Protein AF-A0A0T5ZUR2-F1 (afdb_monomer_lite)

Foldseek 3Di:
DDPPPPPPPPDDDDDDDPDPDDPPPPPDDDDDDPCRVVVVVVVVVVVVVVVVCVVVVPDDDDDPDDPDDDDDDDDDPVVVVVVVVCVVCVVVCVLQDPPNPNRPHHDVSVVVVVVCDVVVVGDDD

Sequence (125 aa):
MAKNTSQICQYTISRGNPCGCPKEWAGARPAPTIGEIIGTFKSLCVHDWLKYIKENRINTVGKFWQRNYYEHIIRKEEPFKRTREYILTNPLRWHLDRENPYRKGEDDFDRWLESQFKDGRVSQF

pLDDT: mean 78.87, std 20.57, range [33.72, 96.88]

Structure (mmCIF, N/CA/C/O backbone):
data_AF-A0A0T5ZUR2-F1
#
_entry.id   AF-A0A0T5ZUR2-F1
#
loop_
_atom_site.group_PDB
_atom_site.id
_atom_site.type_symbol
_atom_site.label_atom_id
_atom_site.label_alt_id
_atom_site.label_comp_id
_atom_site.label_asym_id
_atom_site.label_entity_id
_atom_site.label_seq_id
_atom_site.pdbx_PDB_ins_code
_atom_site.Cartn_x
_atom_site.Cartn_y
_atom_site.Cartn_z
_atom_site.occupancy
_atom_site.B_iso_or_equiv
_atom_site.auth_seq_id
_atom_site.auth_comp_id
_atom_site.auth_asym_id
_atom_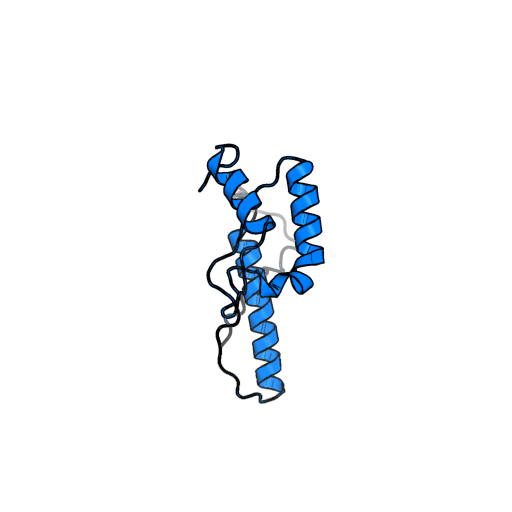site.auth_atom_id
_atom_site.pdbx_PDB_model_num
ATOM 1 N N . MET A 1 1 ? 26.233 3.781 -15.159 1.00 38.81 1 MET A N 1
ATOM 2 C CA . MET A 1 1 ? 27.405 3.467 -14.315 1.00 38.81 1 MET A CA 1
ATOM 3 C C . MET A 1 1 ? 26.955 3.534 -12.867 1.00 38.81 1 MET A C 1
ATOM 5 O O . MET A 1 1 ? 26.663 4.616 -12.377 1.00 38.81 1 MET A O 1
ATOM 9 N N . ALA A 1 2 ? 26.755 2.372 -12.246 1.00 34.84 2 ALA A N 1
ATOM 10 C CA . ALA A 1 2 ? 26.274 2.258 -10.875 1.00 34.84 2 ALA A CA 1
ATOM 11 C C . ALA A 1 2 ? 27.371 2.717 -9.907 1.00 34.84 2 ALA A C 1
ATOM 13 O O . ALA A 1 2 ? 28.480 2.185 -9.936 1.00 34.84 2 ALA A O 1
ATOM 14 N N . LYS A 1 3 ? 27.075 3.703 -9.056 1.00 39.12 3 LYS A N 1
ATOM 15 C CA . LYS A 1 3 ? 27.946 4.042 -7.929 1.00 39.12 3 LYS A CA 1
ATOM 16 C C . LYS A 1 3 ? 27.675 3.028 -6.822 1.00 39.12 3 LYS A C 1
ATOM 18 O O . LYS A 1 3 ? 26.787 3.198 -5.995 1.00 39.12 3 LYS A O 1
ATOM 23 N N . ASN A 1 4 ? 28.420 1.932 -6.901 1.00 36.44 4 ASN A N 1
ATOM 24 C CA . ASN A 1 4 ? 28.520 0.882 -5.902 1.00 36.44 4 ASN A CA 1
ATOM 25 C C . ASN A 1 4 ? 28.820 1.510 -4.531 1.00 36.44 4 ASN A C 1
ATOM 27 O O . ASN A 1 4 ? 29.932 1.965 -4.276 1.00 36.44 4 ASN A O 1
ATOM 31 N N . THR A 1 5 ? 27.808 1.585 -3.668 1.00 49.12 5 THR A N 1
ATOM 32 C CA . THR A 1 5 ? 27.959 2.037 -2.282 1.00 49.12 5 THR A CA 1
ATOM 33 C C . THR A 1 5 ? 28.139 0.801 -1.408 1.00 49.12 5 THR A C 1
ATOM 35 O O . THR A 1 5 ? 27.261 0.382 -0.666 1.00 49.12 5 THR A O 1
ATOM 38 N N . SER A 1 6 ? 29.281 0.143 -1.565 1.00 45.19 6 SER A N 1
ATOM 39 C CA . SER A 1 6 ? 29.748 -0.917 -0.673 1.00 45.19 6 SER A CA 1
ATOM 40 C C . SER A 1 6 ? 31.237 -0.730 -0.434 1.00 45.19 6 SER A C 1
ATOM 42 O O . SER A 1 6 ? 32.063 -1.554 -0.800 1.00 45.19 6 SER A O 1
ATOM 44 N N . GLN A 1 7 ? 31.582 0.384 0.209 1.00 42.75 7 GLN A N 1
ATOM 45 C CA . GLN A 1 7 ? 32.760 0.421 1.068 1.00 42.75 7 GLN A CA 1
ATOM 46 C C . GLN A 1 7 ? 32.290 0.134 2.491 1.00 42.75 7 GLN A C 1
ATOM 48 O O . GLN A 1 7 ? 32.196 1.006 3.349 1.00 42.75 7 GLN A O 1
ATOM 53 N N . ILE A 1 8 ? 31.944 -1.134 2.718 1.00 40.38 8 ILE A N 1
ATOM 54 C CA . ILE A 1 8 ? 32.019 -1.707 4.054 1.00 40.38 8 ILE A CA 1
ATOM 55 C C . ILE A 1 8 ? 33.516 -1.797 4.346 1.00 40.38 8 ILE A C 1
ATOM 57 O O . ILE A 1 8 ? 34.242 -2.547 3.696 1.00 40.38 8 ILE A O 1
ATOM 61 N N . CYS A 1 9 ? 33.979 -0.954 5.262 1.00 33.72 9 CYS A N 1
ATOM 62 C CA . CYS A 1 9 ? 35.349 -0.943 5.754 1.00 33.72 9 CYS A CA 1
ATOM 63 C C . CYS A 1 9 ? 35.634 -2.290 6.445 1.00 33.72 9 CYS A C 1
ATOM 65 O O . CYS A 1 9 ? 35.272 -2.485 7.601 1.00 33.72 9 CYS A O 1
ATOM 67 N N . GLN A 1 10 ? 36.210 -3.251 5.718 1.00 38.16 10 GLN A N 1
ATOM 68 C CA . GLN A 1 10 ? 36.536 -4.594 6.216 1.00 38.16 10 GLN A CA 1
ATOM 69 C C . GLN A 1 10 ? 37.960 -4.701 6.786 1.00 38.16 10 GLN A C 1
ATOM 71 O O . GLN A 1 10 ? 38.662 -5.665 6.503 1.00 38.16 10 GLN A O 1
ATOM 76 N N . TYR A 1 11 ? 38.427 -3.758 7.605 1.00 34.75 11 TYR A N 1
ATOM 77 C CA . TYR A 1 11 ? 39.726 -3.950 8.263 1.00 34.75 11 TYR A CA 1
ATOM 78 C C . TYR A 1 11 ? 39.763 -3.369 9.672 1.00 34.75 11 TYR A C 1
ATOM 80 O O . TYR A 1 11 ? 40.146 -2.225 9.883 1.00 34.75 11 TYR A O 1
ATOM 88 N N . THR A 1 12 ? 39.421 -4.198 10.656 1.00 38.53 12 THR A N 1
ATOM 89 C CA . THR A 1 12 ? 39.810 -3.982 12.057 1.00 38.53 12 THR A CA 1
ATOM 90 C C . THR A 1 12 ? 39.973 -5.324 12.765 1.00 38.53 12 THR A C 1
ATOM 92 O O . THR A 1 12 ? 39.280 -5.653 13.721 1.00 38.53 12 THR A O 1
ATOM 95 N N . ILE A 1 13 ? 40.939 -6.116 12.298 1.00 42.22 13 ILE A N 1
ATOM 96 C CA . ILE A 1 13 ? 41.593 -7.111 13.149 1.00 42.22 13 ILE A CA 1
ATOM 97 C C . ILE A 1 13 ? 43.025 -6.631 13.381 1.00 42.22 13 ILE A C 1
ATOM 99 O O . ILE A 1 13 ? 43.789 -6.427 12.443 1.00 42.22 13 ILE A O 1
ATOM 103 N N . SER A 1 14 ? 43.366 -6.485 14.662 1.00 45.31 14 SER A N 1
ATOM 104 C CA . SER A 1 14 ? 44.709 -6.286 15.222 1.00 45.31 14 SER A CA 1
ATOM 105 C C . SER A 1 14 ? 45.412 -4.946 14.948 1.00 45.31 14 SER A C 1
ATOM 107 O O . SER A 1 14 ? 46.086 -4.757 13.942 1.00 45.31 14 SER A O 1
ATOM 109 N N . ARG A 1 15 ? 45.323 -4.034 15.923 1.00 37.84 15 ARG A N 1
ATOM 110 C CA . ARG A 1 15 ? 46.455 -3.381 16.620 1.00 37.84 15 ARG A CA 1
ATOM 111 C C . ARG A 1 15 ? 45.880 -2.412 17.657 1.00 37.84 15 ARG A C 1
ATOM 113 O O . ARG A 1 15 ? 45.017 -1.600 17.341 1.00 37.84 15 ARG A O 1
ATOM 120 N N . GLY A 1 16 ? 46.309 -2.569 18.910 1.00 46.19 16 GLY A N 1
ATOM 121 C CA . GLY A 1 16 ? 45.906 -1.713 20.025 1.00 46.19 16 GLY A CA 1
ATOM 122 C C . GLY A 1 16 ? 46.241 -0.246 19.758 1.00 46.19 16 GLY A C 1
ATOM 123 O O . GLY A 1 16 ? 47.228 0.058 19.093 1.00 46.19 16 GLY A O 1
ATOM 124 N N . ASN A 1 17 ? 45.383 0.640 20.257 1.00 46.59 17 ASN A N 1
ATOM 125 C CA . ASN A 1 17 ? 45.430 2.079 20.025 1.00 46.59 17 ASN A CA 1
ATOM 126 C C . ASN A 1 17 ? 46.591 2.708 20.838 1.00 46.59 17 ASN A C 1
ATOM 128 O O . ASN A 1 17 ? 46.486 2.724 22.065 1.00 46.59 17 ASN A O 1
ATOM 132 N N . PRO A 1 18 ? 47.690 3.199 20.225 1.00 50.47 18 PRO A N 1
ATOM 133 C CA . PRO A 1 18 ? 48.835 3.762 20.952 1.00 50.47 18 PRO A CA 1
ATOM 134 C C . PRO A 1 18 ? 48.704 5.269 21.212 1.00 50.47 18 PRO A C 1
ATOM 136 O O . PRO A 1 18 ? 49.484 5.842 21.965 1.00 50.47 18 PRO A O 1
ATOM 139 N N . CYS A 1 19 ? 47.735 5.929 20.585 1.00 52.19 19 CYS A N 1
ATOM 140 C CA . CYS A 1 19 ? 47.484 7.350 20.736 1.00 52.19 19 CYS A CA 1
ATOM 141 C C . CYS A 1 19 ? 46.108 7.518 21.382 1.00 52.19 19 CYS A C 1
ATOM 143 O O . CYS A 1 19 ? 45.104 7.056 20.851 1.00 52.19 19 CYS A O 1
ATOM 145 N N . GLY A 1 20 ? 46.055 8.124 22.567 1.00 54.94 20 GLY A N 1
ATOM 146 C CA . GLY A 1 20 ? 44.825 8.343 23.330 1.00 54.94 20 GLY A CA 1
ATOM 147 C C . GLY A 1 20 ? 43.879 9.365 22.693 1.00 54.94 20 GLY A C 1
ATOM 148 O O . GLY A 1 20 ? 43.553 10.364 23.325 1.00 54.94 20 GLY A O 1
ATOM 149 N N . CYS A 1 21 ? 43.438 9.143 21.453 1.00 52.44 21 CYS A N 1
ATOM 150 C CA . CYS A 1 21 ? 42.321 9.878 20.878 1.00 52.44 21 CYS A CA 1
ATOM 151 C C . CYS A 1 21 ? 41.000 9.369 21.491 1.00 52.44 21 CYS A C 1
ATOM 153 O O . CYS A 1 21 ? 40.833 8.154 21.669 1.00 52.44 21 CYS A O 1
ATOM 155 N N . PRO A 1 22 ? 40.054 10.262 21.841 1.00 54.03 22 PRO A N 1
ATOM 156 C CA . PRO A 1 22 ? 38.746 9.845 22.326 1.00 54.03 22 PRO A CA 1
ATOM 157 C C . PRO A 1 22 ? 38.070 8.980 21.261 1.00 54.03 22 PRO A C 1
ATOM 159 O O . PRO A 1 22 ? 37.999 9.364 20.094 1.00 54.03 22 PRO A O 1
ATOM 162 N N . LYS A 1 23 ? 37.570 7.804 21.653 1.00 57.81 23 LYS A N 1
ATOM 163 C CA . LYS A 1 23 ? 36.655 7.032 20.811 1.00 57.81 23 LYS A CA 1
ATOM 164 C C . LYS A 1 23 ? 35.367 7.838 20.697 1.00 57.81 23 LYS A C 1
ATOM 166 O O . LYS A 1 23 ? 34.489 7.718 21.546 1.00 57.81 23 LYS A O 1
ATOM 171 N N . GLU A 1 24 ? 35.258 8.661 19.664 1.00 55.06 24 GLU A N 1
ATOM 172 C CA . GLU A 1 24 ? 33.960 9.137 19.214 1.00 55.06 24 GLU A CA 1
ATOM 173 C C . GLU A 1 24 ? 33.172 7.891 18.811 1.00 55.06 24 GLU A C 1
ATOM 175 O O . GLU A 1 24 ? 33.451 7.251 17.794 1.00 55.06 24 GLU A O 1
ATOM 180 N N . TRP A 1 25 ? 32.246 7.460 19.670 1.00 55.94 25 TRP A N 1
ATOM 181 C CA . TRP A 1 25 ? 31.249 6.480 19.277 1.00 55.94 25 TRP A CA 1
ATOM 182 C C . TRP A 1 25 ? 30.558 7.056 18.050 1.00 55.94 25 TRP A C 1
ATOM 184 O O . TRP A 1 25 ? 29.849 8.054 18.161 1.00 55.94 25 TRP A O 1
ATOM 194 N N . ALA A 1 26 ? 30.797 6.459 16.880 1.00 63.22 26 ALA A N 1
ATOM 195 C CA . ALA A 1 26 ? 29.993 6.732 15.703 1.00 63.22 26 ALA A CA 1
ATOM 196 C C . ALA A 1 26 ? 28.533 6.588 16.147 1.00 63.22 26 ALA A C 1
ATOM 198 O O . ALA A 1 26 ? 28.121 5.496 16.548 1.00 63.22 26 ALA A O 1
ATOM 199 N N . GLY A 1 27 ? 27.810 7.711 16.200 1.00 63.28 27 GLY A N 1
ATOM 200 C CA . GLY A 1 27 ? 26.458 7.756 16.740 1.00 63.28 27 GLY A CA 1
ATOM 201 C C . GLY A 1 27 ? 25.615 6.657 16.103 1.00 63.28 27 GLY A C 1
ATOM 202 O O . GLY A 1 27 ? 25.719 6.413 14.896 1.00 63.28 27 GLY A O 1
ATOM 203 N N . ALA A 1 28 ? 24.828 5.953 16.918 1.00 73.69 28 ALA A N 1
ATOM 204 C CA . ALA A 1 28 ? 23.935 4.920 16.417 1.00 73.69 28 ALA A CA 1
ATOM 205 C C . ALA A 1 28 ? 23.088 5.513 15.283 1.00 73.69 28 ALA A C 1
ATOM 207 O O . ALA A 1 28 ? 22.489 6.579 15.443 1.00 73.69 28 ALA A O 1
ATOM 208 N N . ARG A 1 29 ? 23.075 4.855 14.117 1.00 75.38 29 ARG A N 1
ATOM 209 C CA . ARG A 1 29 ? 22.213 5.290 13.015 1.00 75.38 29 ARG A CA 1
ATOM 210 C C . ARG A 1 29 ? 20.765 5.279 13.516 1.00 75.38 29 ARG A C 1
ATOM 212 O O . ARG A 1 29 ? 20.380 4.295 14.154 1.00 75.38 29 ARG A O 1
ATOM 219 N N . PRO A 1 30 ? 19.977 6.336 13.261 1.00 85.81 30 PRO A N 1
ATOM 220 C CA . PRO A 1 30 ? 18.573 6.337 13.639 1.00 85.81 30 PRO A CA 1
ATOM 221 C C . PRO A 1 30 ? 17.857 5.160 12.971 1.00 85.81 30 PRO A C 1
ATOM 223 O O . PRO A 1 30 ? 18.260 4.698 11.899 1.00 85.81 30 PRO A O 1
ATOM 226 N N . ALA A 1 31 ? 16.808 4.658 13.623 1.00 89.88 31 ALA A N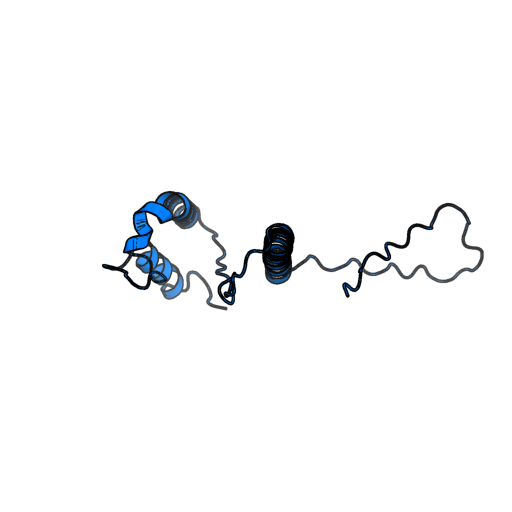 1
ATOM 227 C CA . ALA A 1 31 ? 15.974 3.620 13.036 1.00 89.88 31 ALA A CA 1
ATOM 228 C C . ALA A 1 31 ? 15.377 4.126 11.708 1.00 89.88 31 ALA A C 1
ATOM 230 O O . ALA A 1 31 ? 14.971 5.290 11.641 1.00 89.88 31 ALA A O 1
ATOM 231 N N . PRO A 1 32 ? 15.319 3.279 10.665 1.00 92.12 32 PRO A N 1
ATOM 232 C CA . PRO A 1 32 ? 14.762 3.679 9.385 1.00 92.12 32 PRO A CA 1
ATOM 233 C C . PRO A 1 32 ? 13.277 4.017 9.533 1.00 92.12 32 PRO A C 1
ATOM 235 O O . PRO A 1 32 ? 12.516 3.325 10.213 1.00 92.12 32 PRO A O 1
ATOM 238 N N . THR A 1 33 ? 12.865 5.081 8.863 1.00 94.56 33 THR A N 1
ATOM 239 C CA . THR A 1 33 ? 11.468 5.483 8.725 1.00 94.56 33 THR A CA 1
ATOM 240 C C . THR A 1 33 ? 10.708 4.510 7.820 1.00 94.56 33 THR A C 1
ATOM 242 O O . THR A 1 33 ? 11.286 3.823 6.973 1.00 94.56 33 THR A O 1
ATOM 245 N N . ILE A 1 34 ? 9.378 4.477 7.943 1.00 93.25 34 ILE A N 1
ATOM 246 C CA . ILE A 1 34 ? 8.518 3.671 7.058 1.00 93.25 34 ILE A CA 1
ATOM 247 C C . ILE A 1 34 ? 8.727 4.076 5.592 1.00 93.25 34 ILE A C 1
ATOM 249 O O . ILE A 1 34 ? 8.851 3.212 4.723 1.00 93.25 34 ILE A O 1
ATOM 253 N N . GLY A 1 35 ? 8.853 5.379 5.322 1.00 93.88 35 GLY A N 1
ATOM 254 C CA . GLY A 1 35 ? 9.119 5.899 3.983 1.00 93.88 35 GLY A CA 1
ATOM 255 C C . GLY A 1 35 ? 10.433 5.390 3.386 1.00 93.88 35 GLY A C 1
ATOM 256 O O . GLY A 1 35 ? 10.463 5.023 2.212 1.00 93.88 35 GLY A O 1
ATOM 257 N N . GLU A 1 36 ? 11.501 5.293 4.182 1.00 94.75 36 GLU A N 1
ATOM 258 C CA . GLU A 1 36 ? 12.783 4.727 3.737 1.00 94.75 36 GLU A CA 1
ATOM 259 C C . GLU A 1 36 ? 12.675 3.232 3.428 1.00 94.75 36 GLU A C 1
ATOM 261 O O . GLU A 1 36 ? 13.213 2.767 2.418 1.00 94.75 36 GLU A O 1
ATOM 266 N N . ILE A 1 37 ? 11.941 2.479 4.251 1.00 96.19 37 ILE A N 1
ATOM 267 C CA . ILE A 1 37 ? 11.713 1.045 4.040 1.00 96.19 37 ILE A CA 1
ATOM 268 C C . ILE A 1 37 ? 10.931 0.822 2.740 1.00 96.19 37 ILE A C 1
ATOM 270 O O . ILE A 1 37 ? 11.368 0.059 1.876 1.00 96.19 37 ILE A O 1
ATOM 274 N N . ILE A 1 38 ? 9.809 1.525 2.561 1.00 96.75 38 ILE A N 1
ATOM 275 C CA . ILE A 1 38 ? 8.976 1.417 1.356 1.00 96.75 38 ILE A CA 1
ATOM 276 C C . ILE A 1 38 ? 9.723 1.923 0.120 1.00 96.75 38 ILE A C 1
ATOM 278 O O . ILE A 1 38 ? 9.623 1.315 -0.946 1.00 96.75 38 ILE A O 1
ATOM 282 N N . GLY A 1 39 ? 10.502 2.999 0.243 1.00 95.38 39 GLY A N 1
ATOM 283 C CA . GLY A 1 39 ? 11.343 3.510 -0.837 1.00 95.38 39 GLY A CA 1
ATOM 284 C C . GLY A 1 39 ? 12.383 2.485 -1.285 1.00 95.38 39 GLY A C 1
ATOM 285 O O . GLY A 1 39 ? 12.520 2.223 -2.481 1.00 95.38 39 GLY A O 1
ATOM 286 N N . THR A 1 40 ? 13.053 1.843 -0.326 1.00 96.38 40 THR A N 1
ATOM 287 C CA . THR A 1 40 ? 14.0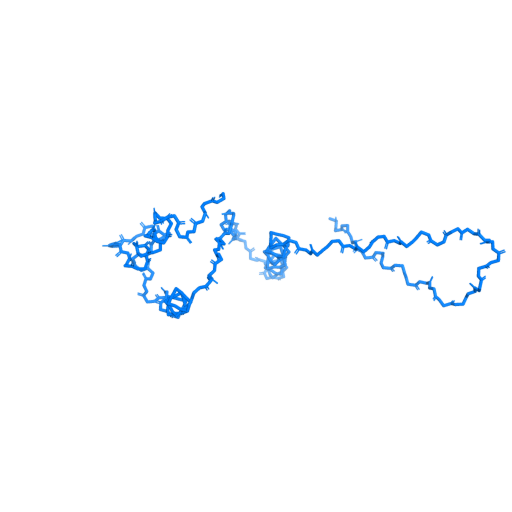18 0.770 -0.597 1.00 96.38 40 THR A CA 1
ATOM 288 C C . THR A 1 40 ? 13.337 -0.419 -1.269 1.00 96.38 40 THR A C 1
ATOM 290 O O . THR A 1 40 ? 13.800 -0.873 -2.313 1.00 96.38 40 THR A O 1
ATOM 293 N N . PHE A 1 41 ? 12.196 -0.872 -0.742 1.00 96.88 41 PHE A N 1
ATOM 294 C CA . PHE A 1 41 ? 11.411 -1.958 -1.331 1.00 96.88 41 PHE A CA 1
ATOM 295 C C . PHE A 1 41 ? 11.006 -1.660 -2.783 1.00 96.88 41 PHE A C 1
ATOM 297 O O . PHE A 1 41 ? 11.322 -2.433 -3.688 1.00 96.88 41 PHE A O 1
ATOM 304 N N . LYS A 1 42 ? 10.379 -0.501 -3.032 1.00 95.50 42 LYS A N 1
ATOM 305 C CA . LYS A 1 42 ? 9.958 -0.082 -4.378 1.00 95.50 42 LYS A CA 1
ATOM 306 C C . LYS A 1 42 ? 11.141 -0.009 -5.349 1.00 95.50 42 LYS A C 1
ATOM 308 O O . LYS A 1 42 ? 10.992 -0.387 -6.512 1.00 95.50 42 LYS A O 1
ATOM 313 N N . SER A 1 43 ? 12.299 0.458 -4.876 1.00 95.50 43 SER A N 1
ATOM 314 C CA . SER A 1 43 ? 13.536 0.545 -5.660 1.00 95.50 43 SER A CA 1
ATOM 315 C C . SER A 1 43 ? 14.066 -0.835 -6.057 1.00 95.50 43 SER A C 1
ATOM 317 O O . SER A 1 43 ? 14.351 -1.058 -7.232 1.00 95.50 43 SER A O 1
ATOM 319 N N . LEU A 1 44 ? 14.129 -1.780 -5.112 1.00 96.69 44 LEU A N 1
ATOM 320 C CA . LEU A 1 44 ? 14.610 -3.143 -5.365 1.00 96.69 44 LEU A CA 1
ATOM 321 C C . LEU A 1 44 ? 13.740 -3.875 -6.393 1.00 96.69 44 LEU A C 1
ATOM 323 O O . LEU A 1 44 ? 14.267 -4.432 -7.351 1.00 96.69 44 LEU A O 1
ATOM 327 N N . CYS A 1 45 ? 12.413 -3.788 -6.273 1.00 95.38 45 CYS A N 1
ATOM 328 C CA . CYS A 1 45 ? 11.512 -4.398 -7.252 1.00 95.38 45 CYS A CA 1
ATOM 329 C C . CYS A 1 45 ? 11.717 -3.837 -8.668 1.00 95.38 45 CYS A C 1
ATOM 331 O O . CYS A 1 45 ? 11.740 -4.593 -9.637 1.00 95.38 45 CYS A O 1
ATOM 333 N N . VAL A 1 46 ? 11.882 -2.514 -8.800 1.00 94.00 46 VAL A N 1
ATOM 334 C CA . VAL A 1 46 ? 12.134 -1.882 -10.106 1.00 94.00 46 VAL A CA 1
ATOM 335 C C . VAL A 1 46 ? 13.502 -2.278 -10.641 1.00 94.00 46 VAL A C 1
ATOM 337 O O . VAL A 1 46 ? 13.632 -2.538 -11.832 1.00 94.00 46 VAL A O 1
ATOM 340 N N . HIS A 1 47 ? 14.518 -2.349 -9.786 1.00 94.12 47 HIS A N 1
ATOM 341 C CA . HIS A 1 47 ? 15.850 -2.788 -10.178 1.00 94.12 47 HIS A CA 1
ATOM 342 C C . HIS A 1 47 ? 15.826 -4.204 -10.772 1.00 94.12 47 HIS A C 1
ATOM 344 O O . HIS A 1 47 ? 16.344 -4.416 -11.872 1.00 94.12 47 HIS A O 1
ATOM 350 N N . ASP A 1 48 ? 15.179 -5.150 -10.092 1.00 95.12 48 ASP A N 1
ATOM 351 C CA . ASP A 1 48 ? 15.090 -6.540 -10.547 1.00 95.12 48 ASP A CA 1
ATOM 352 C C . ASP A 1 48 ? 14.259 -6.663 -11.829 1.00 95.12 48 ASP A C 1
ATOM 354 O O . ASP A 1 48 ? 14.642 -7.373 -12.761 1.00 95.12 48 ASP A O 1
ATOM 358 N N . TRP A 1 49 ? 13.177 -5.890 -11.937 1.00 93.69 49 TRP A N 1
ATOM 359 C CA . TRP A 1 49 ? 12.380 -5.807 -13.159 1.00 93.69 49 TRP A CA 1
ATOM 360 C C . TRP A 1 49 ? 13.172 -5.242 -14.348 1.00 93.69 49 TRP A C 1
ATOM 362 O O . TRP A 1 49 ? 13.142 -5.802 -15.444 1.00 93.69 49 TRP A O 1
ATOM 372 N N . LEU A 1 50 ? 13.935 -4.164 -14.146 1.00 92.31 50 LEU A N 1
ATOM 373 C CA . LEU A 1 50 ? 14.783 -3.576 -15.186 1.00 92.31 50 LEU A CA 1
ATOM 374 C C . LEU A 1 50 ? 15.887 -4.541 -15.629 1.00 92.31 50 LEU A C 1
ATOM 376 O O . LEU A 1 50 ? 16.212 -4.603 -16.819 1.00 92.31 50 LEU A O 1
ATOM 380 N N . LYS A 1 51 ? 16.445 -5.313 -14.691 1.00 94.50 51 LYS A N 1
ATOM 381 C CA . LYS A 1 51 ? 17.400 -6.378 -14.998 1.00 94.50 51 LYS A CA 1
ATOM 382 C C . LYS A 1 51 ? 16.758 -7.441 -15.895 1.00 94.50 51 LYS A C 1
ATOM 384 O O . LYS A 1 51 ? 17.308 -7.738 -16.954 1.00 94.50 51 LYS A O 1
ATOM 389 N N . TYR A 1 52 ? 15.564 -7.918 -15.537 1.00 93.75 52 TYR A N 1
ATOM 390 C CA . TYR A 1 52 ? 14.809 -8.892 -16.328 1.00 93.75 52 TYR A CA 1
ATOM 391 C C . TYR A 1 52 ? 14.485 -8.386 -17.743 1.00 93.75 52 TYR A C 1
ATOM 393 O O . TYR A 1 52 ? 14.703 -9.103 -18.720 1.00 93.75 52 TYR A O 1
ATOM 401 N N . ILE A 1 53 ? 14.024 -7.137 -17.884 1.00 93.38 53 ILE A N 1
ATOM 402 C CA . ILE A 1 53 ? 13.753 -6.514 -19.191 1.00 93.38 53 ILE A CA 1
ATOM 403 C C . ILE A 1 53 ? 15.006 -6.522 -20.068 1.00 93.38 53 ILE A C 1
ATOM 405 O O . ILE A 1 53 ? 14.937 -6.871 -21.249 1.00 93.38 53 ILE A O 1
ATOM 409 N N . LYS A 1 54 ? 16.152 -6.135 -19.494 1.00 92.44 54 LYS A N 1
ATOM 410 C CA . LYS A 1 54 ? 17.422 -6.048 -20.217 1.00 92.44 54 LYS A CA 1
ATOM 411 C C . LYS A 1 54 ? 17.893 -7.418 -20.704 1.00 92.44 54 LYS A C 1
ATOM 413 O O . LYS A 1 54 ? 18.358 -7.525 -21.837 1.00 92.44 54 LYS A O 1
ATOM 418 N N . GLU A 1 55 ? 17.770 -8.445 -19.869 1.00 95.94 55 GLU A N 1
ATOM 419 C CA . GLU A 1 55 ? 18.157 -9.822 -20.199 1.00 95.94 55 GLU A CA 1
ATOM 420 C C . GLU A 1 55 ? 17.257 -10.424 -21.287 1.00 95.94 55 GLU A C 1
ATOM 422 O O . GLU A 1 55 ? 17.756 -11.058 -22.215 1.00 95.94 55 GLU A O 1
ATOM 427 N N . ASN A 1 56 ? 15.952 -10.142 -21.241 1.00 95.81 56 ASN A N 1
ATOM 428 C CA . ASN A 1 56 ? 14.966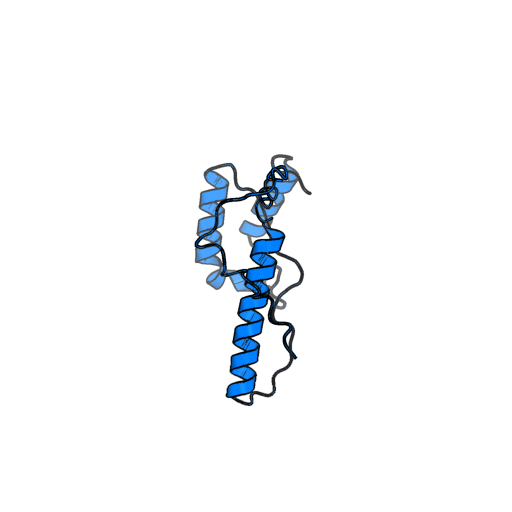 -10.681 -22.185 1.00 95.81 56 ASN A CA 1
ATOM 429 C C . ASN A 1 56 ? 14.710 -9.782 -23.409 1.00 95.81 56 ASN A C 1
ATOM 431 O O . ASN A 1 56 ? 13.873 -10.113 -24.245 1.00 95.81 56 ASN A O 1
ATOM 435 N N . ARG A 1 57 ? 15.415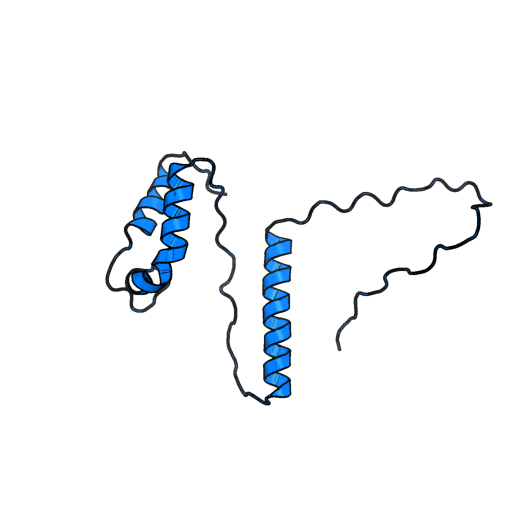 -8.646 -23.530 1.00 93.38 57 ARG A N 1
ATOM 436 C CA . ARG A 1 57 ? 15.268 -7.660 -24.623 1.00 93.38 57 ARG A CA 1
ATOM 437 C C . ARG A 1 57 ? 13.817 -7.210 -24.850 1.00 93.38 57 ARG A C 1
ATOM 439 O O . ARG A 1 57 ? 13.392 -6.992 -25.983 1.00 93.38 57 ARG A O 1
ATOM 446 N N . ILE A 1 58 ? 13.057 -7.062 -23.769 1.00 92.31 58 ILE A N 1
ATOM 447 C CA . ILE A 1 58 ? 11.658 -6.626 -23.825 1.00 92.31 58 ILE A CA 1
ATOM 448 C C . ILE A 1 58 ? 11.631 -5.109 -24.048 1.00 92.31 58 ILE A C 1
ATOM 450 O O . ILE A 1 58 ? 12.279 -4.362 -23.321 1.00 92.31 58 ILE A O 1
ATOM 454 N N . ASN A 1 59 ? 10.874 -4.627 -25.033 1.00 87.88 59 ASN A N 1
ATOM 455 C CA . ASN A 1 59 ? 10.694 -3.190 -25.251 1.00 87.88 59 ASN A CA 1
ATOM 456 C C . ASN A 1 59 ? 9.392 -2.722 -24.594 1.00 87.88 59 ASN A C 1
ATOM 458 O O . ASN A 1 59 ? 8.339 -2.705 -25.227 1.00 87.88 59 ASN A O 1
ATOM 462 N N . THR A 1 60 ? 9.457 -2.401 -23.302 1.00 85.88 60 THR A N 1
ATOM 463 C CA . THR A 1 60 ? 8.310 -1.900 -22.537 1.00 85.88 60 THR A CA 1
ATOM 464 C C . THR A 1 60 ? 8.674 -0.620 -21.794 1.00 85.88 60 THR A C 1
ATOM 466 O O . THR A 1 60 ? 9.770 -0.496 -21.245 1.00 85.88 60 THR A O 1
ATOM 469 N N . VAL A 1 61 ? 7.751 0.341 -21.783 1.00 81.62 61 VAL A N 1
ATOM 470 C CA . VAL A 1 61 ? 7.886 1.624 -21.086 1.00 81.62 61 VAL A CA 1
ATOM 471 C C . VAL A 1 61 ? 6.628 1.878 -20.265 1.00 81.62 61 VAL A C 1
ATOM 473 O O . VAL A 1 61 ? 5.514 1.689 -20.745 1.00 81.62 61 VAL A O 1
ATOM 476 N N . GLY A 1 62 ? 6.792 2.299 -19.011 1.00 84.69 62 GLY A N 1
ATOM 477 C CA . GLY A 1 62 ? 5.655 2.551 -18.131 1.00 84.69 62 GLY A CA 1
ATOM 478 C C . GLY A 1 62 ? 6.053 2.974 -16.722 1.00 84.69 62 GLY A C 1
ATOM 479 O O . GLY A 1 62 ? 7.202 2.821 -16.304 1.00 84.69 62 GLY A O 1
ATOM 480 N N . LYS A 1 63 ? 5.083 3.516 -15.980 1.00 85.81 63 LYS A N 1
ATOM 481 C CA . LYS A 1 63 ? 5.218 3.762 -14.540 1.00 85.81 63 LYS A CA 1
ATOM 482 C C . LYS A 1 63 ? 4.938 2.459 -13.802 1.00 85.81 63 LYS A C 1
ATOM 484 O O . LYS A 1 63 ? 3.852 1.911 -13.932 1.00 85.81 63 LYS A O 1
ATOM 489 N N . PHE A 1 64 ? 5.912 1.988 -13.031 1.00 89.69 64 PHE A N 1
ATOM 490 C CA . PHE A 1 64 ? 5.778 0.740 -12.279 1.00 89.69 64 PHE A CA 1
ATOM 491 C C . PHE A 1 64 ? 4.974 0.927 -10.984 1.00 89.69 64 PHE A C 1
ATOM 493 O O . PHE A 1 64 ? 4.107 0.126 -10.663 1.00 89.69 64 PHE A O 1
ATOM 500 N N . TRP A 1 65 ? 5.240 2.012 -10.252 1.00 93.12 65 TRP A N 1
ATOM 501 C CA . TRP A 1 65 ? 4.597 2.308 -8.972 1.00 93.12 65 TRP A CA 1
ATOM 502 C C . TRP A 1 65 ? 3.710 3.551 -9.054 1.00 93.12 65 TRP A C 1
ATOM 504 O O . TRP A 1 65 ? 4.086 4.552 -9.671 1.00 93.12 65 TRP A O 1
ATOM 514 N N . GLN A 1 66 ? 2.581 3.528 -8.343 1.00 91.50 66 GLN A N 1
ATOM 515 C CA . GLN A 1 66 ? 1.833 4.738 -7.998 1.00 91.50 66 GLN A CA 1
ATOM 516 C C . GLN A 1 66 ? 2.677 5.635 -7.074 1.00 91.50 66 GLN A C 1
ATOM 518 O O . GLN A 1 66 ? 3.491 5.151 -6.270 1.00 91.50 66 GLN A O 1
ATOM 523 N N . ARG A 1 67 ? 2.500 6.958 -7.205 1.00 90.69 67 ARG A N 1
ATOM 524 C CA . ARG A 1 67 ? 3.135 7.942 -6.317 1.00 90.69 67 ARG A CA 1
ATOM 525 C C . ARG A 1 67 ? 2.561 7.793 -4.905 1.00 90.69 67 ARG A C 1
ATOM 527 O O . ARG A 1 67 ? 1.358 7.627 -4.759 1.00 90.69 67 ARG A O 1
ATOM 534 N N . ASN A 1 68 ? 3.425 7.931 -3.898 1.00 91.56 68 ASN A N 1
ATOM 535 C CA . ASN A 1 68 ? 3.113 7.748 -2.475 1.00 91.56 68 ASN A CA 1
ATOM 536 C C . ASN A 1 68 ? 2.714 6.303 -2.125 1.00 91.56 68 ASN A C 1
ATOM 538 O O . ASN A 1 68 ? 2.857 5.379 -2.930 1.00 91.56 68 ASN A O 1
ATOM 542 N N . TYR A 1 69 ? 2.348 6.084 -0.870 1.00 92.38 69 TYR A N 1
ATOM 543 C CA . TYR A 1 69 ? 1.849 4.819 -0.351 1.00 92.38 69 TYR A CA 1
ATOM 544 C C . TYR A 1 69 ? 0.791 5.123 0.714 1.00 92.38 69 TYR A C 1
ATOM 546 O O . TYR A 1 69 ? 0.812 6.198 1.311 1.00 92.38 69 TYR A O 1
ATOM 554 N N . TYR A 1 70 ? -0.152 4.203 0.905 1.00 89.38 70 TYR A N 1
ATOM 555 C CA . TYR A 1 70 ? -1.164 4.325 1.949 1.00 89.38 70 TYR A CA 1
ATOM 556 C C . TYR A 1 70 ? -0.579 3.855 3.281 1.00 89.38 70 TYR A C 1
ATOM 558 O O . TYR A 1 70 ? -0.041 2.750 3.366 1.00 89.38 70 TYR A O 1
ATOM 566 N N . GLU A 1 71 ? -0.700 4.679 4.317 1.00 88.31 71 GLU A N 1
ATOM 567 C CA . GLU A 1 71 ? -0.331 4.318 5.682 1.00 88.31 71 GLU A CA 1
ATOM 568 C C . GLU A 1 71 ? -1.452 4.677 6.655 1.00 88.31 71 GLU A C 1
ATOM 570 O O . GLU A 1 71 ? -2.091 5.723 6.551 1.00 88.31 71 GLU A O 1
ATOM 575 N N . HIS A 1 72 ? -1.716 3.774 7.598 1.00 86.88 72 HIS A N 1
ATOM 576 C CA . HIS A 1 72 ? -2.730 3.966 8.624 1.00 86.88 72 HIS A CA 1
ATOM 577 C C . HIS A 1 72 ? -2.406 3.125 9.860 1.00 86.88 72 HIS A C 1
ATOM 579 O O . HIS A 1 72 ? -2.159 1.922 9.762 1.00 86.88 72 HIS A O 1
ATOM 585 N N . ILE A 1 73 ? -2.427 3.751 11.038 1.00 87.81 73 ILE A N 1
ATOM 586 C CA . ILE A 1 73 ? -2.132 3.072 12.304 1.00 87.81 73 ILE A CA 1
ATOM 587 C C . ILE A 1 73 ? -3.414 2.444 12.857 1.00 87.81 73 ILE A C 1
ATOM 589 O O . ILE A 1 73 ? -4.281 3.135 13.392 1.00 87.81 73 ILE A O 1
ATOM 593 N N . ILE A 1 74 ? -3.496 1.117 12.805 1.00 88.94 74 ILE A N 1
ATOM 594 C CA . ILE A 1 74 ? -4.610 0.350 13.370 1.00 88.94 74 ILE A CA 1
ATOM 595 C C . ILE A 1 74 ? -4.334 0.071 14.851 1.00 88.94 74 ILE A C 1
ATOM 597 O O . ILE A 1 74 ? -3.391 -0.639 15.189 1.00 88.94 74 ILE A O 1
ATOM 601 N N . ARG A 1 75 ? -5.163 0.621 15.747 1.00 87.69 75 ARG A N 1
ATOM 602 C CA . ARG A 1 75 ? -4.985 0.490 17.212 1.00 87.69 75 ARG A CA 1
ATOM 603 C C . ARG A 1 75 ? -6.019 -0.397 17.907 1.00 87.69 75 ARG A C 1
ATOM 605 O O . ARG A 1 75 ? -5.901 -0.638 19.102 1.00 87.69 75 ARG A O 1
ATOM 612 N N . LYS A 1 76 ? -7.062 -0.825 17.193 1.00 89.06 76 LYS A N 1
ATOM 613 C CA . LYS A 1 76 ? -8.198 -1.576 17.747 1.00 89.06 76 LYS A CA 1
ATOM 614 C C . LYS A 1 76 ? -8.396 -2.881 16.985 1.00 89.06 76 LYS A C 1
ATOM 616 O O . LYS A 1 76 ? -8.061 -2.976 15.808 1.00 89.06 76 LYS A O 1
ATOM 621 N N . GLU A 1 77 ? -8.987 -3.860 17.655 1.00 92.44 77 GLU A N 1
ATOM 622 C CA . GLU A 1 77 ? -9.207 -5.191 17.089 1.00 92.44 77 GLU A CA 1
ATOM 623 C C . GLU A 1 77 ? -10.234 -5.189 15.945 1.00 92.44 77 GLU A C 1
ATOM 625 O O . GLU A 1 77 ? -10.006 -5.810 14.912 1.00 92.44 77 GLU A O 1
ATOM 630 N N . GLU A 1 78 ? -11.328 -4.439 16.088 1.00 90.25 78 GLU A N 1
ATOM 631 C CA . GLU A 1 78 ? -12.363 -4.311 15.051 1.00 90.25 78 GLU A CA 1
ATOM 632 C C . GLU A 1 78 ? -11.815 -3.836 13.687 1.00 90.25 78 GLU A C 1
ATOM 634 O O . GLU A 1 78 ? -11.954 -4.565 12.699 1.00 90.25 78 GLU A O 1
ATOM 639 N N . PRO A 1 79 ? -11.124 -2.678 13.581 1.00 90.81 79 PRO A N 1
ATOM 640 C CA . PRO A 1 79 ? -10.515 -2.263 12.320 1.00 90.81 79 PRO A CA 1
ATOM 641 C C . PRO A 1 79 ? -9.420 -3.221 11.842 1.00 90.81 79 PRO A C 1
ATOM 643 O O . PRO A 1 79 ? -9.243 -3.374 10.638 1.00 90.81 79 PRO A O 1
ATOM 646 N N . PHE A 1 80 ? -8.714 -3.906 12.746 1.00 92.25 80 PHE A N 1
ATOM 647 C CA . PHE A 1 80 ? -7.725 -4.913 12.362 1.00 92.25 80 PHE A CA 1
ATOM 648 C C . PHE A 1 80 ? -8.368 -6.101 11.634 1.00 92.25 80 PHE A C 1
ATOM 650 O O . PHE A 1 80 ? -7.916 -6.471 10.548 1.00 92.25 80 PHE A O 1
ATOM 657 N N . LYS A 1 81 ? -9.451 -6.662 12.186 1.00 94.81 81 LYS A N 1
ATOM 658 C CA . LYS A 1 81 ? -10.198 -7.766 11.563 1.00 94.81 81 LYS A CA 1
ATOM 659 C C . LYS A 1 81 ? -10.733 -7.366 10.192 1.00 94.81 81 LYS A C 1
ATOM 661 O O . LYS A 1 81 ? -10.538 -8.100 9.226 1.00 94.81 81 LYS A O 1
ATOM 666 N N . ARG A 1 82 ? -11.343 -6.183 10.094 1.00 93.25 82 ARG A N 1
ATOM 667 C CA . ARG A 1 82 ? -11.922 -5.695 8.838 1.00 93.25 82 ARG A CA 1
ATOM 668 C C . ARG A 1 82 ? -10.863 -5.422 7.765 1.00 93.25 82 ARG A C 1
ATOM 670 O O . ARG A 1 82 ? -11.057 -5.825 6.625 1.00 93.25 82 ARG A O 1
ATOM 677 N N . THR A 1 83 ? -9.726 -4.816 8.110 1.00 92.88 83 THR A N 1
ATOM 678 C CA . THR A 1 83 ? -8.619 -4.615 7.155 1.00 92.88 83 THR A CA 1
ATOM 679 C C . THR A 1 83 ? -8.032 -5.941 6.674 1.00 92.88 83 THR A C 1
ATOM 681 O O . THR A 1 83 ? -7.718 -6.084 5.495 1.00 92.88 83 THR A O 1
ATOM 684 N N . ARG A 1 84 ? -7.908 -6.940 7.556 1.00 95.00 84 ARG A N 1
ATOM 685 C CA . ARG A 1 84 ? -7.440 -8.276 7.163 1.00 95.00 84 ARG A CA 1
ATOM 686 C C . ARG A 1 84 ? -8.394 -8.941 6.171 1.00 95.00 84 ARG A C 1
ATOM 688 O O . ARG A 1 84 ? -7.934 -9.492 5.175 1.00 95.00 84 ARG A O 1
ATOM 695 N N . GLU A 1 85 ? -9.696 -8.856 6.427 1.00 95.19 85 GLU A N 1
ATOM 696 C CA . GLU A 1 85 ? -10.725 -9.360 5.514 1.00 95.19 85 GLU A CA 1
ATOM 697 C C . GLU A 1 85 ? -10.668 -8.649 4.158 1.00 95.19 85 GLU A C 1
ATOM 699 O O . GLU A 1 85 ? -10.727 -9.292 3.110 1.00 95.19 85 GLU A O 1
ATOM 704 N N . TYR A 1 86 ? -10.464 -7.330 4.162 1.00 93.38 86 TYR A N 1
ATOM 705 C CA . TYR A 1 86 ? -10.291 -6.558 2.935 1.00 93.38 86 TYR A CA 1
ATOM 706 C C . TYR A 1 86 ? -9.091 -7.035 2.116 1.00 93.38 86 TYR A C 1
ATOM 708 O O . TYR A 1 86 ? -9.229 -7.272 0.923 1.00 93.38 86 TYR A O 1
ATOM 716 N N . ILE A 1 87 ? -7.927 -7.253 2.740 1.00 93.56 87 ILE A N 1
ATOM 717 C CA . ILE A 1 87 ? -6.729 -7.734 2.028 1.00 93.56 87 ILE A CA 1
ATOM 718 C C . ILE A 1 87 ? -7.007 -9.057 1.300 1.00 93.56 87 ILE A C 1
ATOM 720 O O . ILE A 1 87 ? -6.556 -9.240 0.170 1.00 93.56 87 ILE A O 1
ATOM 724 N N . LEU A 1 88 ? -7.761 -9.966 1.925 1.00 96.12 88 LEU A N 1
ATOM 725 C CA . LEU A 1 88 ? -8.112 -11.258 1.332 1.00 96.12 88 LEU A CA 1
ATOM 726 C C . LEU A 1 88 ? -9.149 -11.124 0.211 1.00 96.12 88 LEU A C 1
ATOM 728 O O . LEU A 1 88 ? -9.055 -11.809 -0.806 1.00 96.12 88 LEU A O 1
ATOM 732 N N . THR A 1 89 ? -10.132 -10.245 0.390 1.00 95.56 89 THR A N 1
ATOM 733 C CA . THR A 1 89 ? -11.271 -10.104 -0.527 1.00 95.56 89 THR A CA 1
ATOM 734 C C . THR A 1 89 ? -11.048 -9.082 -1.641 1.00 95.56 89 THR A C 1
ATOM 736 O O . THR A 1 89 ? -11.793 -9.101 -2.620 1.00 95.56 89 THR A O 1
ATOM 739 N N . ASN A 1 90 ? -10.006 -8.248 -1.563 1.00 9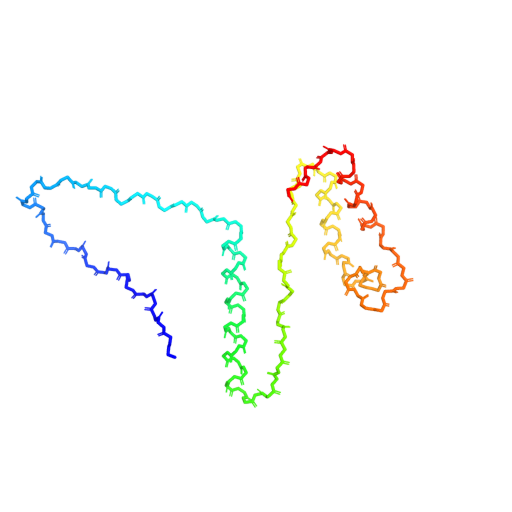3.31 90 ASN A N 1
ATOM 740 C CA . ASN A 1 90 ? -9.703 -7.189 -2.529 1.00 93.31 90 ASN A CA 1
ATOM 741 C C . ASN A 1 90 ? -9.758 -7.649 -4.005 1.00 93.31 90 ASN A C 1
ATOM 743 O O . ASN A 1 90 ? -10.428 -6.991 -4.802 1.00 93.31 90 ASN A O 1
ATOM 747 N N . PRO A 1 91 ? -9.187 -8.808 -4.403 1.00 93.69 91 PRO A N 1
ATOM 748 C CA . PRO A 1 91 ? -9.267 -9.257 -5.797 1.00 93.69 91 PRO A CA 1
ATOM 749 C C . PRO A 1 91 ? -10.703 -9.440 -6.311 1.00 93.69 91 PRO A C 1
ATOM 751 O O . PRO A 1 91 ? -10.987 -9.156 -7.472 1.00 93.69 91 PRO A O 1
ATOM 754 N N . LEU A 1 92 ? -11.625 -9.879 -5.449 1.00 93.88 92 LEU A N 1
ATOM 755 C CA . LEU A 1 92 ? -13.042 -10.058 -5.790 1.00 93.88 92 LEU A CA 1
ATOM 756 C C . LEU A 1 92 ? -13.783 -8.716 -5.863 1.00 93.88 92 LEU A C 1
ATOM 758 O O . LEU A 1 92 ? -14.784 -8.573 -6.569 1.00 93.88 92 LEU A O 1
ATOM 762 N N . ARG A 1 93 ? -13.274 -7.720 -5.141 1.00 93.12 93 ARG A N 1
ATOM 763 C CA . ARG A 1 93 ? -13.894 -6.410 -4.941 1.00 93.12 93 ARG A CA 1
ATOM 764 C C . ARG A 1 93 ? -13.347 -5.327 -5.867 1.00 93.12 93 ARG A C 1
ATOM 766 O O . ARG A 1 93 ? -13.913 -4.245 -5.918 1.00 93.12 93 ARG A O 1
ATOM 773 N N . TRP A 1 94 ? -12.347 -5.640 -6.693 1.00 93.19 94 TRP A N 1
ATOM 774 C CA . TRP A 1 94 ? -11.708 -4.696 -7.620 1.00 93.19 94 TRP A CA 1
ATOM 775 C C . TRP A 1 94 ? -12.686 -3.886 -8.489 1.00 93.19 94 TRP A C 1
ATOM 777 O O . TRP A 1 94 ? -12.437 -2.733 -8.824 1.00 93.19 94 TRP A O 1
ATOM 787 N N . HIS A 1 95 ? -13.832 -4.457 -8.860 1.00 94.19 95 HIS A N 1
ATOM 788 C CA . HIS A 1 95 ? -14.860 -3.772 -9.651 1.00 94.19 95 HIS A CA 1
ATOM 789 C C . HIS A 1 95 ? -15.568 -2.612 -8.916 1.00 94.19 95 HIS A C 1
ATOM 791 O O . HIS A 1 95 ? -16.268 -1.828 -9.561 1.00 94.19 95 HIS A O 1
ATOM 797 N N . LEU A 1 96 ? -15.403 -2.507 -7.596 1.00 93.94 96 LEU A N 1
ATOM 798 C CA . LEU A 1 96 ? -15.926 -1.440 -6.737 1.00 93.94 96 LEU A CA 1
ATOM 799 C C . LEU A 1 96 ? -14.834 -0.462 -6.278 1.00 93.94 96 LEU A C 1
ATOM 801 O O . LEU A 1 96 ? -15.166 0.609 -5.772 1.00 93.94 96 LEU A O 1
ATOM 805 N N . ASP A 1 97 ? -13.563 -0.821 -6.473 1.00 90.25 97 ASP A N 1
ATOM 806 C CA . ASP A 1 97 ? -12.400 -0.087 -5.975 1.00 90.25 97 ASP A CA 1
ATOM 807 C C . ASP A 1 97 ? -12.288 1.312 -6.606 1.00 90.25 97 ASP A C 1
ATOM 809 O O . ASP A 1 97 ? -12.518 1.504 -7.806 1.00 90.25 97 ASP A O 1
ATOM 813 N N . ARG A 1 98 ? -11.921 2.306 -5.790 1.00 88.88 98 ARG A N 1
ATOM 814 C CA . ARG A 1 98 ? -11.764 3.707 -6.210 1.00 88.88 98 ARG A CA 1
ATOM 815 C C . ARG A 1 98 ? -10.697 3.915 -7.291 1.00 88.88 98 ARG A C 1
ATOM 817 O O . ARG A 1 98 ? -10.845 4.826 -8.102 1.00 88.88 98 ARG A O 1
ATOM 824 N N . GLU A 1 99 ? -9.642 3.102 -7.291 1.00 87.56 99 GLU A N 1
ATOM 825 C CA . GLU A 1 99 ? -8.507 3.188 -8.211 1.00 87.56 99 GLU A CA 1
ATOM 826 C C . GLU A 1 99 ? -8.785 2.444 -9.525 1.00 87.56 99 GLU A C 1
ATOM 828 O O . GLU A 1 99 ? -7.989 2.522 -10.462 1.00 87.56 99 GLU A O 1
ATOM 833 N N . ASN A 1 100 ? -9.916 1.738 -9.630 1.00 92.25 100 ASN A N 1
ATOM 834 C CA . ASN A 1 100 ? -10.333 1.096 -10.866 1.00 92.25 100 ASN A CA 1
ATOM 835 C C . ASN A 1 100 ? -10.987 2.121 -11.818 1.00 92.25 100 ASN A C 1
ATOM 837 O O . ASN A 1 100 ? -12.081 2.617 -11.525 1.00 92.25 100 ASN A O 1
ATOM 841 N N . PRO A 1 101 ? -10.406 2.381 -13.010 1.00 91.06 101 PRO A N 1
ATOM 842 C CA . PRO A 1 101 ? -10.986 3.303 -13.993 1.00 91.06 101 PRO A CA 1
ATOM 843 C C . PRO A 1 101 ? -12.389 2.904 -14.475 1.00 91.06 101 PRO A C 1
ATOM 845 O O . PRO A 1 101 ? -13.120 3.740 -14.999 1.00 91.06 101 PRO A O 1
ATOM 848 N N . TYR A 1 102 ? -12.766 1.634 -14.305 1.00 94.25 102 TYR A N 1
ATOM 849 C CA . TYR A 1 102 ? -14.044 1.063 -14.733 1.00 94.25 102 TYR A CA 1
ATOM 850 C C . TYR A 1 102 ? -14.953 0.682 -13.552 1.00 94.25 102 TYR A C 1
ATOM 852 O O . TYR A 1 102 ? -15.765 -0.241 -13.676 1.00 94.25 102 TYR A O 1
ATOM 860 N N . ARG A 1 103 ? -14.800 1.339 -12.391 1.00 93.06 103 ARG A N 1
ATOM 861 C CA . ARG A 1 103 ? -15.594 1.033 -11.191 1.00 93.06 103 ARG A CA 1
ATOM 862 C C . ARG A 1 103 ? -17.101 1.124 -11.455 1.00 93.06 103 ARG A C 1
ATOM 864 O O . ARG A 1 103 ? -17.581 2.048 -12.107 1.00 93.06 103 ARG A O 1
ATOM 871 N N . LYS A 1 104 ? -17.857 0.161 -10.920 1.00 91.31 104 LYS A N 1
ATOM 872 C CA . LYS A 1 104 ? -19.316 0.030 -11.117 1.00 91.31 104 LYS A CA 1
ATOM 873 C C . LYS A 1 104 ? -20.151 0.504 -9.927 1.00 91.31 104 LYS A C 1
ATOM 875 O O . LYS A 1 104 ? -21.376 0.490 -9.999 1.00 91.31 104 LYS A O 1
ATOM 880 N N . GLY A 1 105 ? -19.505 0.890 -8.833 1.00 89.94 105 GLY A N 1
ATOM 881 C CA . GLY A 1 105 ? -20.173 1.267 -7.595 1.00 89.94 105 GLY A CA 1
ATOM 882 C C . GLY A 1 105 ? -19.202 1.824 -6.564 1.00 89.94 105 GLY A C 1
ATOM 883 O O . GLY A 1 105 ? -18.112 2.287 -6.905 1.00 89.94 105 GLY A O 1
ATOM 884 N N . GLU A 1 106 ? -19.623 1.803 -5.306 1.00 87.06 106 GLU A N 1
ATOM 885 C CA . GLU A 1 106 ? -18.824 2.189 -4.144 1.00 87.06 106 GLU A CA 1
ATOM 886 C C . GLU A 1 106 ? -18.639 0.975 -3.235 1.00 87.06 106 GLU A C 1
ATOM 888 O O . GLU A 1 106 ? -19.582 0.210 -3.019 1.00 87.06 106 GLU A O 1
ATOM 893 N N . ASP A 1 107 ? -17.425 0.803 -2.724 1.00 90.50 107 ASP A N 1
ATOM 894 C CA . ASP A 1 107 ? -17.085 -0.253 -1.784 1.00 90.50 107 ASP A CA 1
ATOM 895 C C . ASP A 1 107 ? -17.505 0.144 -0.348 1.00 90.50 107 ASP A C 1
ATOM 897 O O . ASP A 1 107 ? -17.248 1.262 0.110 1.00 90.50 107 ASP A O 1
ATOM 901 N N . ASP A 1 108 ? -18.165 -0.753 0.393 1.00 90.94 108 ASP A N 1
ATOM 902 C CA . ASP A 1 108 ? -18.551 -0.490 1.787 1.00 90.94 108 ASP A CA 1
ATOM 903 C C . ASP A 1 108 ? -17.343 -0.383 2.729 1.00 90.94 108 ASP A C 1
ATOM 905 O O . ASP A 1 108 ? -17.410 0.333 3.734 1.00 90.94 108 ASP A O 1
ATOM 909 N N . PHE A 1 109 ? -16.222 -1.025 2.387 1.00 90.31 109 PHE A N 1
ATOM 910 C CA . PHE A 1 109 ? -14.947 -0.850 3.069 1.00 90.31 109 PHE A CA 1
ATOM 911 C C . PHE A 1 109 ? -14.436 0.579 2.917 1.00 90.31 109 PHE A C 1
ATOM 913 O O . PHE A 1 109 ? -14.047 1.169 3.920 1.00 90.31 109 PHE A O 1
ATOM 920 N N . ASP A 1 110 ? -14.486 1.160 1.714 1.00 88.81 110 ASP A N 1
ATOM 921 C CA . ASP A 1 110 ? -14.054 2.543 1.478 1.00 88.81 110 ASP A CA 1
ATOM 922 C C . ASP A 1 110 ? -14.876 3.523 2.319 1.00 88.81 110 ASP A C 1
ATOM 924 O O . ASP A 1 110 ? -14.319 4.368 3.026 1.00 88.81 110 ASP A O 1
ATOM 928 N N . ARG A 1 111 ? -16.200 3.345 2.332 1.00 89.50 111 ARG A N 1
ATOM 929 C CA . ARG A 1 111 ? -17.110 4.156 3.149 1.00 89.50 111 ARG A CA 1
ATOM 930 C C . ARG A 1 111 ? -16.819 4.022 4.641 1.00 89.50 111 ARG A C 1
ATOM 932 O O . ARG A 1 111 ? -16.805 5.011 5.378 1.00 89.50 111 ARG A O 1
ATOM 939 N N . TRP A 1 112 ? -16.600 2.797 5.110 1.00 89.94 112 TRP A N 1
ATOM 940 C CA . TRP A 1 112 ? -16.227 2.552 6.499 1.00 89.94 112 TRP A CA 1
ATOM 941 C C . TRP A 1 112 ? -14.872 3.175 6.844 1.00 89.94 112 TRP A C 1
ATOM 943 O O . TRP A 1 112 ? -14.724 3.771 7.912 1.00 89.94 112 TRP A O 1
ATOM 953 N N . LEU A 1 113 ? -13.895 3.052 5.948 1.00 87.12 113 LEU A N 1
ATOM 954 C CA . LEU A 1 113 ? -12.552 3.577 6.127 1.00 87.12 113 LEU A CA 1
ATOM 955 C C . LEU A 1 113 ? -12.595 5.100 6.278 1.00 87.12 113 LEU A C 1
ATOM 957 O O . LEU A 1 113 ? -12.003 5.645 7.206 1.00 87.12 113 LEU A O 1
ATOM 961 N N . GLU A 1 114 ? -13.383 5.783 5.445 1.00 85.50 114 GLU A N 1
ATOM 962 C CA . GLU A 1 114 ? -13.654 7.219 5.568 1.00 85.50 114 GLU A CA 1
ATOM 963 C C . GLU A 1 114 ? -14.305 7.597 6.901 1.00 85.50 114 GLU A C 1
ATOM 965 O O . GLU A 1 114 ? -13.958 8.619 7.501 1.00 85.50 114 GLU A O 1
ATOM 970 N N . SER A 1 115 ? -15.219 6.765 7.404 1.00 85.00 115 SER A N 1
ATOM 971 C CA . SER A 1 115 ? -15.848 6.982 8.708 1.00 85.00 115 SER A CA 1
ATOM 972 C C . SER A 1 115 ? -14.827 6.938 9.852 1.00 85.00 115 SER A C 1
ATOM 974 O O . SER A 1 115 ? -14.982 7.657 10.837 1.00 85.00 115 SER A O 1
ATOM 976 N N . GLN A 1 116 ? -13.762 6.134 9.734 1.00 78.25 116 GLN A N 1
ATOM 977 C CA . GLN A 1 116 ? -12.713 6.082 10.757 1.00 78.25 116 GLN A CA 1
ATOM 978 C C . GLN A 1 116 ? -11.945 7.407 10.860 1.00 78.25 116 GLN A C 1
ATOM 980 O O . GLN A 1 116 ? -11.509 7.767 11.954 1.00 78.25 116 GLN A O 1
ATOM 985 N N . PHE A 1 117 ? -11.827 8.149 9.754 1.00 72.56 117 PHE A N 1
ATOM 986 C CA . PHE A 1 117 ? -11.166 9.455 9.720 1.00 72.56 117 PHE A CA 1
ATOM 987 C C . PHE A 1 117 ? -12.064 10.597 10.222 1.00 72.56 117 PHE A C 1
ATOM 989 O O . PHE A 1 117 ? -11.574 11.501 10.895 1.00 72.56 117 PHE A O 1
ATOM 996 N N . LYS A 1 118 ? -13.374 10.566 9.933 1.00 67.38 118 LYS A N 1
ATOM 997 C CA . LYS A 1 118 ? -14.313 11.654 10.288 1.00 67.38 118 LYS A CA 1
ATOM 998 C C . LYS A 1 118 ? -14.608 11.762 11.782 1.00 67.38 118 LYS A C 1
ATOM 1000 O O . LYS A 1 118 ? -14.811 12.861 12.283 1.00 67.38 118 LYS A O 1
ATOM 1005 N N . ASP A 1 119 ? -14.583 10.649 12.507 1.00 62.28 119 ASP A N 1
ATOM 1006 C CA . ASP A 1 119 ? -14.936 10.639 13.931 1.00 62.28 119 ASP A CA 1
ATOM 1007 C C . ASP A 1 119 ? -13.824 11.181 14.853 1.00 62.28 119 ASP A C 1
ATOM 1009 O O . ASP A 1 119 ? -13.895 11.003 16.068 1.00 62.28 119 ASP A O 1
ATOM 1013 N N . GLY A 1 120 ? -12.737 11.752 14.312 1.00 54.66 120 GLY A N 1
ATOM 1014 C CA . GLY A 1 120 ? -11.570 12.179 15.102 1.00 54.66 120 GLY A CA 1
ATOM 1015 C C . GLY A 1 120 ? -10.873 11.028 15.846 1.00 54.66 120 GLY A C 1
ATOM 1016 O O . GLY A 1 120 ? -9.955 11.244 16.632 1.00 54.66 120 GLY A O 1
ATOM 1017 N N . ARG A 1 121 ? -11.288 9.779 15.587 1.00 55.56 121 ARG A N 1
ATOM 1018 C CA . ARG A 1 121 ? -10.708 8.552 16.152 1.00 55.56 121 ARG A CA 1
ATOM 1019 C C . ARG A 1 121 ? -9.326 8.248 15.569 1.00 55.56 121 ARG A C 1
ATOM 1021 O O . ARG A 1 121 ? -8.641 7.361 16.077 1.00 55.56 121 ARG A O 1
ATOM 1028 N N . VAL A 1 122 ? -8.936 8.973 14.519 1.00 50.28 122 VAL A N 1
ATOM 1029 C CA . VAL A 1 122 ? -7.675 8.849 13.792 1.00 50.28 122 VAL A CA 1
ATOM 1030 C C . VAL A 1 122 ? -7.295 10.232 13.250 1.00 50.28 122 VAL A C 1
ATOM 1032 O O . VAL A 1 122 ? -8.100 10.868 12.575 1.00 50.28 122 VAL A O 1
ATOM 1035 N N . SER A 1 123 ? -6.079 10.698 13.546 1.00 37.62 123 SER A N 1
ATOM 1036 C CA . SER A 1 123 ? -5.542 11.948 12.991 1.00 37.62 123 SER A CA 1
ATOM 1037 C C . SER A 1 123 ? -5.248 11.780 11.502 1.00 37.62 123 SER A C 1
ATOM 1039 O O . SER A 1 123 ? -4.586 10.815 11.118 1.00 37.62 123 SER A O 1
ATOM 1041 N N . GLN A 1 124 ? -5.692 12.736 10.682 1.00 43.03 124 GLN A N 1
ATOM 1042 C CA . GLN A 1 124 ? -5.009 13.030 9.423 1.00 43.03 124 GLN A CA 1
ATOM 1043 C C . GLN A 1 124 ? -3.637 13.624 9.782 1.00 43.03 124 GLN A C 1
ATOM 1045 O O . GLN A 1 124 ? -3.550 14.443 10.701 1.00 43.03 124 GLN A O 1
ATOM 1050 N N . PHE A 1 125 ? -2.581 13.159 9.124 1.00 41.53 125 PHE A N 1
ATOM 1051 C CA . PHE A 1 125 ? -1.300 13.861 9.053 1.00 41.53 125 PHE A CA 1
ATOM 1052 C C . PHE A 1 125 ? -1.185 14.466 7.658 1.00 41.53 125 PHE A C 1
ATOM 1054 O O . PHE A 1 125 ? -1.638 13.790 6.704 1.00 41.53 125 PHE A O 1
#

Secondary structure (DSSP, 8-state):
------------SS----S-------PPPPPPPHHHHHHHHHHHHHHHHHHHHHHHT-------S-SS-------SHHHHHHHHHHHHHHHHHGGG-TT-TT--S--HHHHHHHHHHHTSSS---

Radius of gyration: 23.62 Å; chains: 1; bounding box: 69×25×49 Å